Protein AF-A0A932TR99-F1 (afdb_monomer)

Radius of gyration: 13.33 Å; Cα contacts (8 Å, |Δi|>4): 73; chains: 1; bounding box: 23×27×38 Å

Sequence (67 aa):
MAWEAAMGQTAEPSDLQPGLLEQFTHSANSVMGVDGQQRIILWNHAAEELLGYAAAEVLGQYCYNLM

Mean predicted aligned error: 8.14 Å

Secondary structure (DSSP, 8-state):
--STTTTT-PPPTTTSPTTHHHHHHT-SS--EEE-TT-BEEEE-HHHHHHH---HHHHTTSBGGGG-

pLDDT: mean 81.83, std 17.05, range [44.22, 97.06]

Structure (mmCIF, N/CA/C/O backbone):
data_AF-A0A932TR99-F1
#
_entry.id   AF-A0A932TR99-F1
#
loop_
_atom_site.group_PDB
_atom_site.id
_atom_site.type_symbol
_atom_site.label_atom_id
_atom_site.label_alt_id
_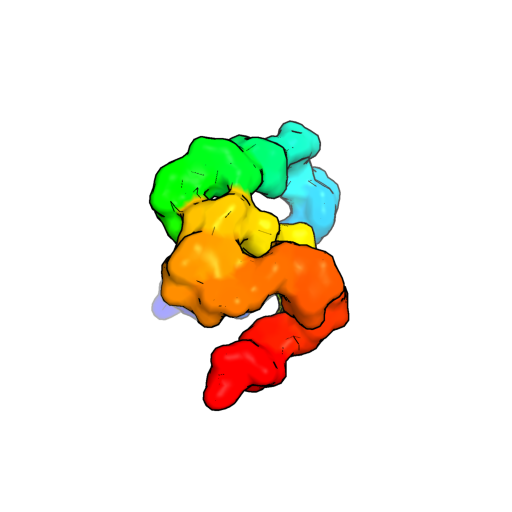atom_site.label_comp_id
_atom_site.label_asym_id
_atom_site.label_entity_id
_atom_site.label_seq_id
_atom_site.pdbx_PDB_ins_code
_atom_site.Cartn_x
_atom_site.Cartn_y
_atom_site.Cartn_z
_atom_site.occupancy
_atom_site.B_iso_or_equiv
_atom_site.auth_seq_id
_atom_site.auth_comp_id
_atom_site.auth_asym_id
_atom_site.auth_atom_id
_atom_site.pdbx_PDB_model_num
ATOM 1 N N . MET A 1 1 ? 8.813 7.174 29.525 1.00 47.84 1 MET A N 1
ATOM 2 C CA . MET A 1 1 ? 7.541 7.868 29.809 1.00 47.84 1 MET A CA 1
ATOM 3 C C . MET A 1 1 ? 6.883 8.491 28.575 1.00 47.84 1 MET A C 1
ATOM 5 O O . MET A 1 1 ? 5.668 8.487 28.538 1.00 47.84 1 MET A O 1
ATOM 9 N N . ALA A 1 2 ? 7.609 9.000 27.563 1.00 49.97 2 ALA A N 1
ATOM 10 C CA . ALA A 1 2 ? 6.985 9.576 26.350 1.00 49.97 2 ALA A CA 1
ATOM 11 C C . ALA A 1 2 ? 6.869 8.614 25.144 1.00 49.97 2 ALA A C 1
ATOM 13 O O . ALA A 1 2 ? 6.228 8.948 24.156 1.00 49.97 2 ALA A O 1
ATOM 14 N N . TRP A 1 3 ? 7.479 7.427 25.212 1.00 44.22 3 TRP A N 1
ATOM 15 C CA . TRP A 1 3 ? 7.499 6.459 24.108 1.00 44.22 3 TRP A CA 1
ATOM 16 C C . TRP A 1 3 ? 6.325 5.466 24.141 1.00 44.22 3 TRP A C 1
ATOM 18 O O . TRP A 1 3 ? 5.965 4.926 23.105 1.00 44.22 3 TRP A O 1
ATOM 28 N N . GLU A 1 4 ? 5.661 5.284 25.286 1.00 48.53 4 GLU A N 1
ATOM 29 C CA . GLU A 1 4 ? 4.488 4.401 25.414 1.00 48.53 4 GLU A CA 1
ATOM 30 C C . GLU A 1 4 ? 3.205 5.025 24.830 1.00 48.53 4 GLU A C 1
ATOM 32 O O . GLU A 1 4 ? 2.363 4.309 24.303 1.00 48.53 4 GLU A O 1
ATOM 37 N N . ALA A 1 5 ? 3.079 6.360 24.830 1.00 49.31 5 ALA A N 1
ATOM 38 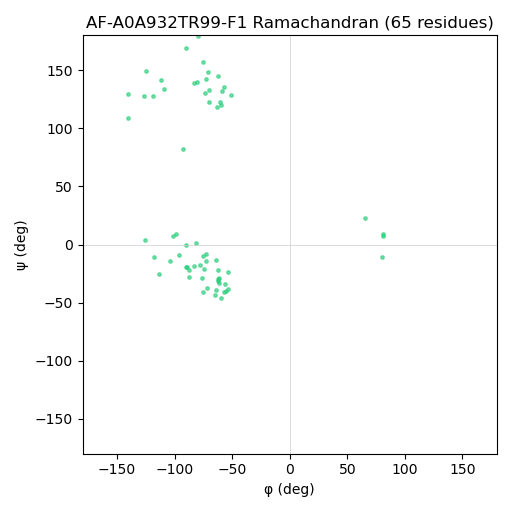C CA . ALA A 1 5 ? 1.910 7.072 24.291 1.00 49.31 5 ALA A CA 1
ATOM 39 C C . ALA A 1 5 ? 1.886 7.176 22.748 1.00 49.31 5 ALA A C 1
ATOM 41 O O . ALA A 1 5 ? 0.840 7.442 22.155 1.00 49.31 5 ALA A O 1
ATOM 42 N N . ALA A 1 6 ? 3.029 6.971 22.087 1.00 47.75 6 ALA A N 1
ATOM 43 C CA . ALA A 1 6 ? 3.137 7.014 20.627 1.00 47.75 6 ALA A CA 1
ATOM 44 C C . ALA A 1 6 ? 2.875 5.647 19.964 1.00 47.75 6 ALA A C 1
ATOM 46 O O . ALA A 1 6 ? 2.556 5.596 18.782 1.00 47.75 6 ALA A O 1
ATOM 47 N N . MET A 1 7 ? 2.968 4.541 20.714 1.00 47.88 7 MET A N 1
ATOM 48 C CA . MET A 1 7 ? 2.883 3.175 20.168 1.00 47.88 7 MET A CA 1
ATOM 49 C C . MET A 1 7 ? 1.450 2.661 19.927 1.00 47.88 7 MET A C 1
ATOM 51 O O . MET A 1 7 ? 1.287 1.527 19.488 1.00 47.88 7 MET A O 1
ATOM 55 N N . GLY A 1 8 ? 0.418 3.469 20.194 1.00 50.81 8 GLY A N 1
ATOM 56 C CA . GLY A 1 8 ? -0.993 3.070 20.065 1.00 50.81 8 GLY A CA 1
ATOM 57 C C . GLY A 1 8 ? -1.857 3.972 19.186 1.00 50.81 8 GLY A C 1
ATOM 58 O O . GLY A 1 8 ? -3.060 3.753 19.110 1.00 50.81 8 GLY A O 1
ATOM 59 N N . GLN A 1 9 ? -1.287 4.991 18.541 1.00 50.28 9 GLN A N 1
ATOM 60 C CA . GLN A 1 9 ? -2.055 5.876 17.665 1.00 50.28 9 GLN A CA 1
ATOM 61 C C . GLN A 1 9 ? -1.977 5.341 16.239 1.00 50.28 9 GLN A C 1
ATOM 63 O O . GLN A 1 9 ? -1.144 5.758 15.437 1.00 50.28 9 GLN A O 1
ATOM 68 N N . THR A 1 10 ? -2.826 4.362 15.938 1.00 54.50 10 THR A N 1
ATOM 69 C CA . THR A 1 10 ? -3.206 4.108 14.550 1.00 54.50 10 THR A CA 1
ATOM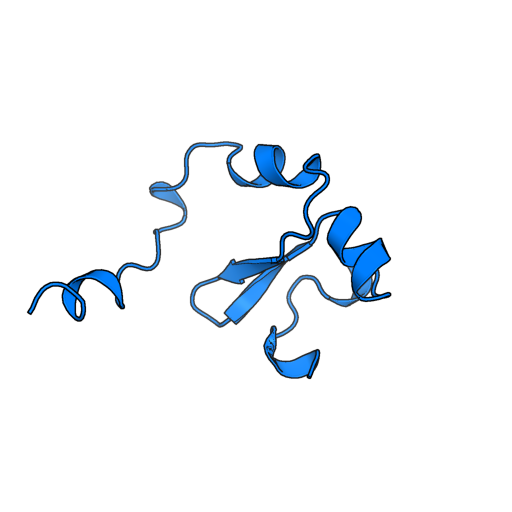 70 C C . THR A 1 10 ? -3.920 5.370 14.083 1.00 54.50 10 THR A C 1
ATOM 72 O O . THR A 1 10 ? -4.900 5.769 14.704 1.00 54.50 10 THR A O 1
ATOM 75 N N . ALA A 1 11 ? -3.390 6.054 13.069 1.00 57.44 11 ALA A N 1
ATOM 76 C CA . ALA A 1 11 ? -4.124 7.156 12.465 1.00 57.44 11 ALA A CA 1
ATOM 77 C C . ALA A 1 11 ? -5.434 6.578 11.926 1.00 57.44 11 ALA A C 1
ATOM 79 O O . ALA A 1 11 ? -5.404 5.654 11.105 1.00 57.44 11 ALA A O 1
ATOM 80 N N . GLU A 1 12 ? -6.571 7.072 12.415 1.00 60.22 12 GLU A N 1
ATOM 81 C CA . GLU A 1 12 ? -7.849 6.678 11.842 1.00 60.22 12 GLU A CA 1
ATOM 82 C C . GLU A 1 12 ? -7.857 7.143 10.377 1.00 60.22 12 GLU A C 1
ATOM 84 O O . GLU A 1 12 ? -7.296 8.198 10.066 1.00 60.22 12 GLU A O 1
ATOM 89 N N . PRO A 1 13 ? -8.477 6.411 9.436 1.00 58.78 13 PRO A N 1
ATOM 90 C CA . PRO A 1 13 ? -8.515 6.826 8.032 1.00 58.78 13 PRO A CA 1
ATOM 91 C C . PRO A 1 13 ? -9.048 8.256 7.819 1.00 58.78 13 PRO A C 1
ATOM 93 O O . PRO A 1 13 ? -8.717 8.890 6.820 1.00 58.78 13 PRO A O 1
ATOM 96 N N . SER A 1 14 ? -9.847 8.772 8.762 1.00 60.66 14 SER A N 1
ATOM 97 C CA . SER A 1 14 ? -10.345 10.153 8.813 1.00 60.66 14 SER A CA 1
ATOM 98 C C . SER A 1 14 ? -9.315 11.205 9.243 1.00 60.66 14 SER A C 1
ATOM 100 O O . SER A 1 14 ? -9.514 12.382 8.951 1.00 60.66 14 SER A O 1
ATOM 102 N N . ASP A 1 15 ? -8.244 10.806 9.933 1.00 67.94 15 ASP A N 1
ATOM 103 C CA . ASP A 1 15 ? -7.159 11.689 10.390 1.00 67.94 15 ASP A CA 1
ATOM 104 C C . ASP A 1 15 ? -6.125 11.941 9.289 1.00 67.94 15 ASP A C 1
ATOM 106 O O . ASP A 1 15 ? -5.339 12.892 9.345 1.00 67.94 15 ASP A O 1
ATOM 110 N N . LEU A 1 16 ? -6.114 11.082 8.270 1.00 67.88 16 LEU A N 1
ATOM 111 C CA . LEU A 1 16 ? -5.257 11.251 7.113 1.00 67.88 16 LEU A CA 1
ATOM 112 C C . LEU A 1 16 ? -5.806 12.384 6.249 1.00 67.88 16 LEU A C 1
ATOM 114 O O . LEU A 1 16 ? -6.981 12.406 5.881 1.00 67.88 16 LEU A O 1
ATOM 118 N N . GLN A 1 17 ? -4.932 13.321 5.879 1.00 74.06 17 GLN A N 1
ATOM 119 C CA . GLN A 1 17 ? -5.299 14.320 4.884 1.00 74.06 17 GLN A CA 1
ATOM 120 C C . GLN A 1 17 ? -5.735 13.606 3.591 1.00 74.06 17 GLN A C 1
ATOM 122 O O . GLN A 1 17 ? -5.049 12.672 3.157 1.00 74.06 17 GLN A O 1
ATOM 127 N N . PRO A 1 18 ? -6.842 14.027 2.951 1.00 72.56 18 PRO A N 1
ATOM 128 C CA . PRO A 1 18 ? -7.231 13.499 1.651 1.00 72.56 18 PRO A CA 1
ATOM 129 C C . PRO A 1 18 ? -6.051 13.562 0.673 1.00 72.56 18 PRO A C 1
ATOM 131 O O . PRO A 1 18 ? -5.409 14.602 0.539 1.00 72.56 18 PRO A O 1
ATOM 134 N N . GLY A 1 19 ? -5.737 12.439 0.026 1.00 76.88 19 GLY A N 1
ATOM 135 C CA . GLY A 1 19 ? -4.606 12.348 -0.904 1.00 76.88 19 GLY A CA 1
ATOM 136 C C . GLY A 1 19 ? -3.230 12.154 -0.253 1.00 76.88 19 GLY A C 1
ATOM 137 O O . GLY A 1 19 ? -2.230 12.159 -0.961 1.00 76.88 19 GLY A O 1
ATOM 138 N N . LEU A 1 20 ? -3.129 11.934 1.066 1.00 79.50 20 LEU A N 1
ATOM 139 C CA . LEU A 1 20 ? -1.841 11.641 1.714 1.00 79.50 20 LEU A CA 1
ATOM 140 C C . LEU A 1 20 ? -1.132 10.430 1.084 1.00 79.50 20 LEU A C 1
ATOM 142 O O . LEU A 1 20 ? 0.076 10.471 0.874 1.00 79.50 20 LEU A O 1
ATOM 146 N N . LEU A 1 21 ? -1.873 9.372 0.739 1.00 78.94 21 LEU A N 1
ATOM 147 C CA . LEU A 1 21 ? -1.303 8.211 0.046 1.00 78.94 21 LEU A CA 1
ATOM 148 C C . LEU A 1 21 ? -0.772 8.579 -1.351 1.00 78.94 21 LEU A C 1
ATOM 150 O O . LEU A 1 21 ? 0.309 8.123 -1.716 1.00 78.94 21 LEU A O 1
ATOM 154 N N . GLU A 1 22 ? -1.474 9.442 -2.096 1.00 80.69 22 GLU A N 1
ATOM 155 C CA . GLU A 1 22 ? -1.050 9.878 -3.439 1.00 80.69 22 GLU A CA 1
ATOM 156 C C . GLU A 1 22 ? 0.286 10.627 -3.424 1.00 80.69 22 GLU A C 1
ATOM 158 O O . GLU A 1 22 ? 1.069 10.517 -4.373 1.00 80.69 22 GLU A O 1
ATOM 163 N N . GLN A 1 23 ? 0.581 11.354 -2.339 1.00 84.25 23 GLN A N 1
ATOM 164 C CA . GLN A 1 23 ? 1.869 12.036 -2.179 1.00 84.25 23 GLN A CA 1
ATOM 165 C C . GLN A 1 23 ? 3.036 11.042 -2.173 1.00 84.25 23 GLN A C 1
ATOM 167 O O . GLN A 1 23 ? 4.115 11.345 -2.680 1.00 84.25 23 GLN A O 1
ATOM 172 N N . PHE A 1 24 ? 2.818 9.838 -1.641 1.00 86.62 24 PHE A N 1
ATOM 173 C CA . PHE A 1 24 ? 3.836 8.794 -1.580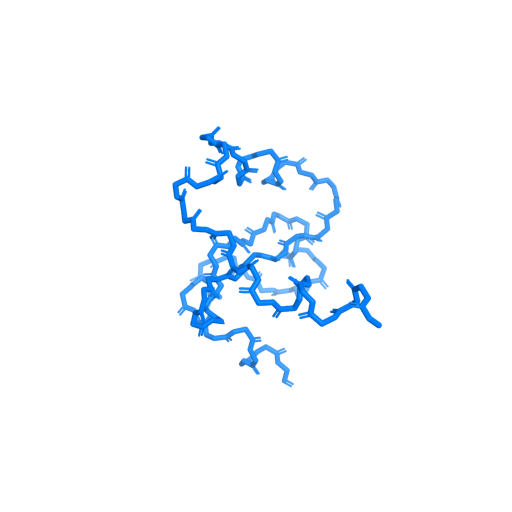 1.00 86.62 24 PHE A CA 1
ATOM 174 C C . PHE A 1 24 ? 3.878 7.913 -2.828 1.00 86.62 24 PHE A C 1
ATOM 176 O O . PHE A 1 24 ? 4.926 7.335 -3.125 1.00 86.62 24 PHE A O 1
ATOM 183 N N . THR A 1 25 ? 2.789 7.848 -3.597 1.00 83.75 25 THR A N 1
ATOM 184 C CA . THR A 1 25 ? 2.729 7.088 -4.855 1.00 83.75 25 THR A CA 1
ATOM 185 C C . THR A 1 25 ? 3.809 7.519 -5.850 1.00 83.75 25 THR A C 1
ATOM 187 O O . THR A 1 25 ? 4.350 6.675 -6.556 1.00 83.75 25 THR A O 1
ATOM 190 N N . HIS A 1 26 ? 4.165 8.806 -5.864 1.00 81.75 26 HIS A N 1
ATOM 191 C CA . HIS A 1 26 ? 5.153 9.381 -6.785 1.00 81.75 26 HIS A CA 1
ATOM 192 C C . HIS A 1 26 ? 6.534 9.614 -6.147 1.00 81.75 26 HIS A C 1
ATOM 194 O O . HIS A 1 26 ? 7.402 10.238 -6.758 1.00 81.75 26 HIS A O 1
ATOM 200 N N . SER A 1 27 ? 6.745 9.154 -4.911 1.00 88.50 27 SER A N 1
ATOM 201 C CA . SER A 1 27 ? 8.041 9.271 -4.243 1.00 88.50 27 SER A CA 1
ATOM 202 C C . SER A 1 27 ? 9.064 8.306 -4.845 1.00 88.50 27 SER A C 1
ATOM 204 O O . SER A 1 27 ? 8.744 7.159 -5.144 1.00 88.50 27 SER A O 1
ATOM 206 N N . ALA A 1 28 ? 10.318 8.754 -4.952 1.00 90.00 28 ALA A N 1
ATOM 207 C CA . ALA A 1 28 ? 11.447 7.902 -5.333 1.00 90.00 28 ALA A CA 1
ATOM 208 C C . ALA A 1 28 ? 11.868 6.931 -4.213 1.00 90.00 28 ALA A C 1
ATOM 210 O O . ALA A 1 28 ? 12.628 5.995 -4.449 1.00 90.00 28 ALA A O 1
ATOM 211 N N . ASN A 1 29 ? 11.408 7.150 -2.977 1.00 92.12 29 ASN A N 1
ATOM 212 C CA . ASN A 1 29 ? 11.619 6.197 -1.896 1.00 92.12 29 ASN A CA 1
ATOM 213 C C . ASN A 1 29 ? 10.594 5.067 -1.985 1.00 92.12 29 ASN A C 1
ATOM 215 O O . ASN A 1 29 ? 9.411 5.318 -2.208 1.00 92.12 29 ASN A O 1
ATOM 219 N N . SER A 1 30 ? 11.037 3.835 -1.731 1.00 93.12 30 SER A N 1
ATOM 220 C CA . SER A 1 30 ? 10.131 2.705 -1.521 1.00 93.12 30 SER A CA 1
ATOM 221 C C . SER A 1 30 ? 9.239 2.980 -0.310 1.00 93.12 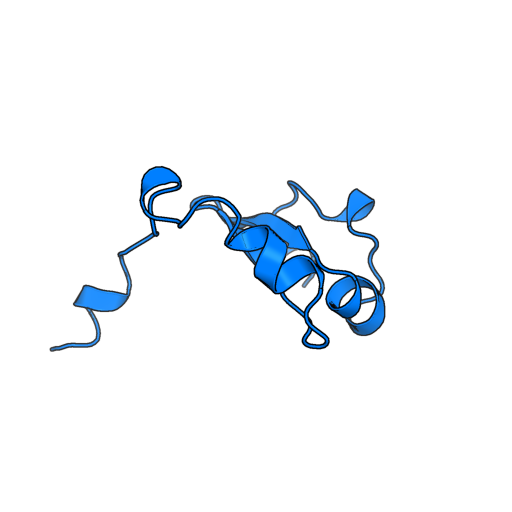30 SER A C 1
ATOM 223 O O . SER A 1 30 ? 9.745 3.198 0.794 1.00 93.12 30 SER A O 1
ATOM 225 N N . VAL A 1 31 ? 7.919 2.955 -0.511 1.00 93.00 31 VAL A N 1
ATOM 226 C CA . VAL A 1 31 ? 6.922 3.154 0.550 1.00 93.00 31 VAL A CA 1
ATOM 227 C C . VAL A 1 31 ? 5.934 1.992 0.557 1.00 93.00 31 VAL A C 1
ATOM 229 O O . VAL A 1 31 ? 5.303 1.687 -0.453 1.00 93.00 31 VAL A O 1
ATOM 232 N N . MET A 1 32 ? 5.765 1.397 1.739 1.00 92.50 32 MET A N 1
ATOM 233 C CA . MET A 1 32 ? 4.716 0.432 2.058 1.00 92.50 32 MET A CA 1
ATOM 234 C C . MET A 1 32 ? 3.855 1.022 3.178 1.00 92.50 32 MET A C 1
ATOM 236 O O . MET A 1 32 ? 4.379 1.431 4.214 1.00 92.50 32 MET A O 1
ATOM 240 N N . GLY A 1 33 ? 2.540 1.063 2.973 1.00 90.94 33 GLY A N 1
ATOM 241 C CA . GLY A 1 33 ? 1.570 1.438 4.004 1.00 90.94 33 GLY A CA 1
ATOM 242 C C . GLY A 1 33 ? 0.712 0.243 4.401 1.00 90.94 33 GLY A C 1
ATOM 243 O O . GLY A 1 33 ? 0.323 -0.542 3.534 1.00 90.94 33 GLY A O 1
ATOM 244 N N . VAL A 1 34 ? 0.394 0.123 5.691 1.00 91.94 34 VAL A N 1
ATOM 245 C CA . VAL A 1 34 ? -0.480 -0.931 6.226 1.00 91.94 34 VAL A CA 1
ATOM 246 C C . VAL A 1 34 ? -1.647 -0.347 7.016 1.00 91.94 34 VAL A C 1
ATOM 248 O O . VAL A 1 34 ? -1.519 0.720 7.614 1.00 91.94 34 VAL A O 1
ATOM 251 N N . ASP A 1 35 ? -2.781 -1.045 7.016 1.00 88.94 35 ASP A N 1
ATOM 252 C CA . ASP A 1 35 ? -3.913 -0.726 7.889 1.00 88.94 35 ASP A CA 1
ATOM 253 C C . ASP A 1 35 ? -3.714 -1.263 9.324 1.00 88.94 35 ASP A C 1
ATOM 255 O O . ASP A 1 35 ? -2.720 -1.922 9.644 1.00 88.94 35 ASP A O 1
ATOM 259 N N . GLY A 1 36 ? -4.689 -1.013 10.205 1.00 88.25 36 GLY A N 1
ATOM 260 C CA . GLY A 1 36 ? -4.669 -1.501 11.591 1.00 88.25 36 GLY A CA 1
ATOM 261 C C . GLY A 1 36 ? -4.713 -3.031 11.739 1.00 88.25 36 GLY A C 1
ATOM 262 O O . GLY A 1 36 ? -4.434 -3.546 12.819 1.00 88.25 36 GLY A O 1
ATOM 263 N N . GLN A 1 37 ? -5.031 -3.771 10.672 1.00 92.44 37 GLN A N 1
ATOM 264 C CA . GLN A 1 37 ? -4.977 -5.237 10.614 1.00 92.44 37 GLN A CA 1
ATOM 265 C C . GLN A 1 37 ? -3.698 -5.750 9.936 1.00 92.44 37 GLN A C 1
ATOM 267 O O . GLN A 1 37 ? -3.585 -6.951 9.684 1.00 92.44 37 GLN A O 1
ATOM 272 N N . GLN A 1 38 ? -2.734 -4.866 9.662 1.00 93.12 38 GLN A N 1
ATOM 273 C CA . GLN A 1 38 ? -1.472 -5.169 8.985 1.00 93.12 38 GLN A CA 1
ATOM 274 C C . GLN A 1 38 ? -1.637 -5.617 7.525 1.00 93.12 38 GLN A C 1
ATOM 276 O O . GLN A 1 38 ? -0.759 -6.288 6.974 1.00 93.12 38 GLN A O 1
ATOM 281 N N . ARG A 1 39 ? -2.749 -5.256 6.876 1.00 94.81 39 ARG A N 1
ATOM 282 C CA . ARG A 1 39 ? -2.926 -5.471 5.436 1.00 94.81 39 ARG A CA 1
ATOM 283 C C . ARG A 1 39 ? -2.274 -4.339 4.666 1.00 94.81 39 ARG A C 1
ATOM 285 O O . ARG A 1 39 ? -2.399 -3.179 5.048 1.00 94.81 39 ARG A O 1
ATOM 292 N N . ILE A 1 40 ? -1.606 -4.670 3.569 1.00 93.75 40 ILE A N 1
ATOM 293 C CA . ILE A 1 40 ? -0.951 -3.685 2.709 1.00 93.75 40 ILE A CA 1
ATOM 294 C C . ILE A 1 40 ? -2.025 -2.867 1.983 1.00 93.75 40 ILE A C 1
ATOM 296 O O . ILE A 1 40 ? -2.853 -3.424 1.260 1.00 93.75 40 ILE A O 1
ATOM 300 N N . ILE A 1 41 ? -1.993 -1.547 2.164 1.00 93.00 41 ILE A N 1
ATOM 301 C CA . ILE A 1 41 ? -2.926 -0.582 1.550 1.00 93.00 41 ILE A CA 1
ATOM 302 C C . ILE A 1 41 ? -2.233 0.427 0.627 1.00 93.00 41 ILE A C 1
ATOM 304 O O . ILE A 1 41 ? -2.901 1.153 -0.104 1.00 93.00 41 ILE A O 1
ATOM 308 N N . LEU A 1 42 ? -0.899 0.472 0.643 1.00 92.81 42 LEU A N 1
ATOM 309 C CA . LEU A 1 42 ? -0.089 1.280 -0.263 1.00 92.81 42 LEU A CA 1
ATOM 310 C C . LEU A 1 42 ? 1.146 0.480 -0.674 1.00 92.81 42 LEU A C 1
ATOM 312 O O . LEU A 1 42 ? 1.878 -0.016 0.183 1.00 92.81 42 LEU A O 1
ATOM 316 N N . TRP A 1 43 ? 1.374 0.420 -1.982 1.00 95.19 43 TRP A N 1
ATOM 317 C CA . TRP A 1 43 ? 2.574 -0.115 -2.610 1.00 95.19 43 TRP A CA 1
ATOM 318 C C . TRP A 1 43 ? 2.91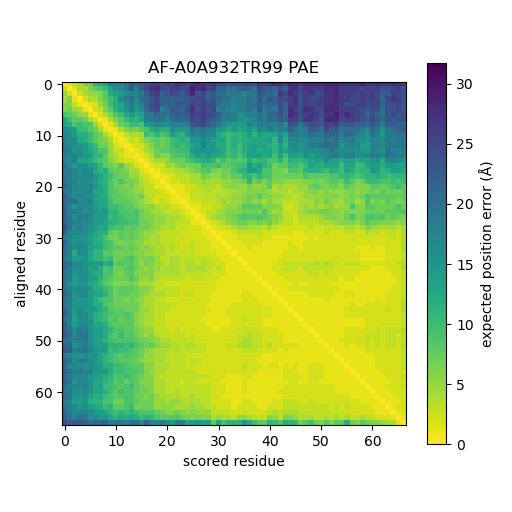9 0.791 -3.788 1.00 95.19 43 TRP A C 1
ATOM 320 O O . TRP A 1 43 ? 2.151 0.858 -4.748 1.00 95.19 43 TRP A O 1
ATOM 330 N N . ASN A 1 44 ? 3.992 1.574 -3.678 1.00 95.00 44 ASN A N 1
ATOM 331 C CA . ASN A 1 44 ? 4.379 2.494 -4.747 1.00 95.00 44 ASN A CA 1
ATOM 332 C C . ASN A 1 44 ? 5.333 1.832 -5.750 1.00 95.00 44 ASN A C 1
ATOM 334 O O . ASN A 1 44 ? 5.864 0.752 -5.506 1.00 95.00 44 ASN A O 1
ATOM 338 N N . HIS A 1 45 ? 5.572 2.505 -6.876 1.00 95.38 45 HIS A N 1
ATOM 339 C CA . HIS A 1 45 ? 6.426 1.976 -7.940 1.00 95.38 45 HIS A CA 1
ATOM 340 C C . HIS A 1 45 ? 7.846 1.641 -7.453 1.00 95.38 45 HIS A C 1
ATOM 342 O O . HIS A 1 45 ? 8.376 0.579 -7.760 1.00 95.38 45 HIS A O 1
ATOM 348 N N . ALA A 1 46 ? 8.431 2.492 -6.605 1.00 95.56 46 ALA A N 1
ATOM 349 C CA . ALA A 1 46 ? 9.746 2.235 -6.023 1.00 95.56 46 ALA A CA 1
ATOM 350 C C . ALA A 1 46 ? 9.777 0.969 -5.137 1.00 95.56 46 ALA A C 1
ATOM 352 O O . ALA A 1 46 ? 10.815 0.318 -5.040 1.00 95.56 46 ALA A O 1
ATOM 353 N N . ALA A 1 47 ? 8.662 0.596 -4.497 1.00 95.75 47 ALA A N 1
ATOM 354 C CA . ALA A 1 47 ? 8.548 -0.663 -3.761 1.00 95.75 47 ALA A CA 1
ATOM 355 C C . ALA A 1 47 ? 8.475 -1.877 -4.701 1.00 95.75 47 ALA A C 1
ATOM 357 O O . ALA A 1 47 ? 9.088 -2.903 -4.403 1.00 95.75 47 ALA A O 1
ATOM 358 N N . GLU A 1 48 ? 7.799 -1.756 -5.851 1.00 96.12 48 GLU A N 1
ATOM 359 C CA . GLU A 1 48 ? 7.811 -2.794 -6.893 1.00 96.12 48 GLU A CA 1
ATOM 360 C C . GLU A 1 48 ? 9.231 -3.046 -7.405 1.00 96.12 48 GLU A C 1
ATOM 362 O O . GLU A 1 48 ? 9.665 -4.193 -7.479 1.00 96.12 48 GLU A O 1
ATOM 367 N N . GLU A 1 49 ? 9.980 -1.979 -7.692 1.00 95.44 49 GLU A N 1
ATOM 368 C CA . GLU A 1 49 ? 11.367 -2.071 -8.157 1.00 95.44 49 GLU A CA 1
ATOM 369 C C . GLU A 1 49 ? 12.305 -2.661 -7.096 1.00 95.44 49 GLU A C 1
ATOM 371 O O . GLU A 1 49 ? 13.157 -3.492 -7.413 1.00 95.44 49 GLU A O 1
ATOM 376 N N . LEU A 1 50 ? 12.164 -2.235 -5.836 1.00 94.06 50 LEU A N 1
ATOM 377 C CA . LEU A 1 50 ? 13.070 -2.637 -4.761 1.00 94.06 50 LEU A CA 1
ATOM 378 C C . LEU A 1 50 ? 12.824 -4.073 -4.283 1.00 94.06 50 LEU A C 1
ATOM 380 O O . LEU A 1 50 ? 13.781 -4.784 -3.977 1.00 94.06 50 LEU A O 1
ATOM 384 N N . LEU A 1 51 ? 11.558 -4.478 -4.162 1.00 92.62 51 LEU A N 1
ATOM 385 C CA . LEU A 1 51 ? 11.167 -5.753 -3.552 1.00 92.62 51 LEU A CA 1
ATOM 386 C C . LEU A 1 51 ? 10.758 -6.809 -4.587 1.00 92.62 51 LEU A C 1
ATOM 388 O O . LEU A 1 51 ? 10.697 -7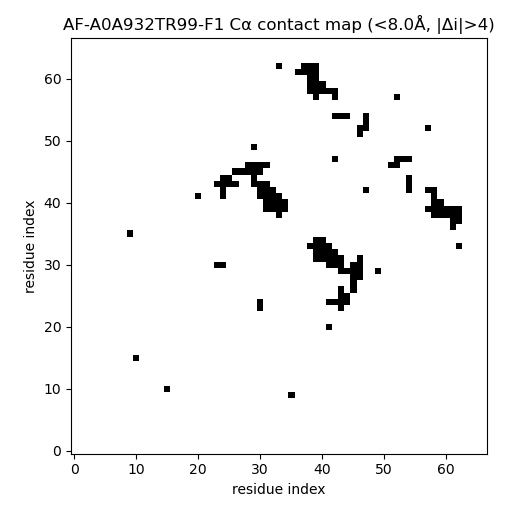.986 -4.245 1.00 92.62 51 LEU A O 1
ATOM 392 N N . GLY A 1 52 ? 10.525 -6.416 -5.843 1.00 94.81 52 GLY A N 1
ATOM 393 C CA . GLY A 1 52 ? 10.275 -7.332 -6.959 1.00 94.81 52 GLY A CA 1
ATOM 394 C C . GLY A 1 52 ? 8.847 -7.869 -7.058 1.00 94.81 52 GLY A C 1
ATOM 395 O O . GLY A 1 52 ? 8.605 -8.765 -7.863 1.00 94.81 52 GLY A O 1
ATOM 396 N N . TYR A 1 53 ? 7.913 -7.333 -6.269 1.00 96.00 53 TYR A N 1
ATOM 397 C CA . TYR A 1 53 ? 6.495 -7.694 -6.310 1.00 96.00 53 TYR A CA 1
ATOM 398 C C . TYR A 1 53 ? 5.670 -6.556 -6.898 1.00 96.00 53 TYR A C 1
ATOM 400 O O . TYR A 1 53 ? 5.814 -5.407 -6.472 1.00 96.00 53 TYR A O 1
ATOM 408 N N . ALA A 1 54 ? 4.765 -6.866 -7.822 1.00 96.88 54 ALA A N 1
ATOM 409 C CA . ALA A 1 54 ? 3.808 -5.895 -8.329 1.00 96.88 54 ALA A CA 1
ATOM 410 C C . ALA A 1 54 ? 2.763 -5.553 -7.256 1.00 96.88 54 ALA A C 1
ATOM 412 O O . ALA A 1 54 ? 2.338 -6.407 -6.473 1.00 96.88 54 ALA A O 1
ATOM 413 N N . ALA A 1 55 ? 2.261 -4.317 -7.265 1.00 95.50 55 ALA A N 1
ATOM 414 C CA . ALA A 1 55 ? 1.215 -3.870 -6.345 1.00 95.50 55 ALA A CA 1
ATOM 415 C C . ALA A 1 55 ? -0.019 -4.791 -6.387 1.00 95.50 55 ALA A C 1
ATOM 417 O O . ALA A 1 55 ? -0.605 -5.109 -5.353 1.00 95.50 55 ALA A O 1
ATOM 418 N N . ALA A 1 56 ? -0.378 -5.278 -7.579 1.00 97.00 56 ALA A N 1
ATOM 419 C CA . ALA A 1 56 ? -1.501 -6.192 -7.786 1.0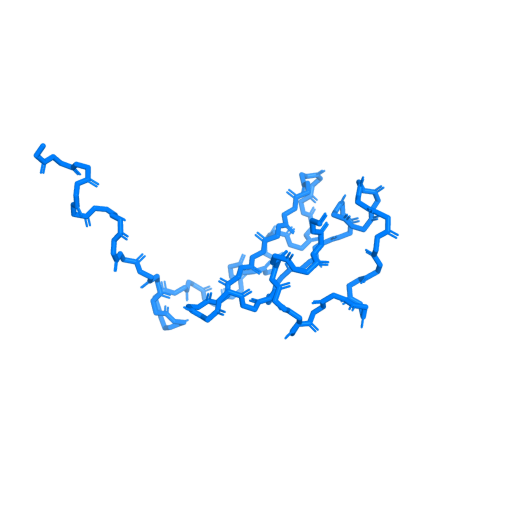0 97.00 56 ALA A CA 1
ATOM 420 C C . ALA A 1 56 ? -1.348 -7.547 -7.068 1.00 97.00 56 ALA A C 1
ATOM 422 O O . ALA A 1 56 ? -2.347 -8.221 -6.828 1.00 97.00 56 ALA A O 1
ATOM 423 N N . GLU A 1 57 ? -0.124 -7.949 -6.728 1.00 96.75 57 GLU A N 1
ATOM 424 C CA . GLU A 1 57 ? 0.162 -9.218 -6.051 1.00 96.75 57 GLU A CA 1
ATOM 425 C C . GLU A 1 57 ? 0.078 -9.086 -4.525 1.00 96.75 57 GLU A C 1
ATOM 427 O O . GLU A 1 57 ? -0.239 -10.055 -3.833 1.00 96.75 57 GLU A O 1
ATOM 432 N N . VAL A 1 58 ? 0.339 -7.887 -3.994 1.00 96.62 58 VAL A N 1
ATOM 433 C CA . VAL A 1 58 ? 0.561 -7.676 -2.554 1.00 96.62 58 VAL A CA 1
ATOM 434 C C . VAL A 1 58 ? -0.522 -6.848 -1.870 1.00 96.62 58 VAL A C 1
ATOM 436 O O . VAL A 1 58 ? -0.734 -7.000 -0.668 1.00 96.62 58 VAL A O 1
ATOM 439 N N . LEU A 1 59 ? -1.242 -5.988 -2.594 1.00 95.81 59 LEU A N 1
ATOM 440 C CA . LEU A 1 59 ? -2.309 -5.180 -2.001 1.00 95.81 59 LEU A CA 1
ATOM 441 C C . LEU A 1 59 ? -3.395 -6.073 -1.371 1.00 95.81 59 LEU A C 1
ATOM 443 O O . LEU A 1 59 ? -3.867 -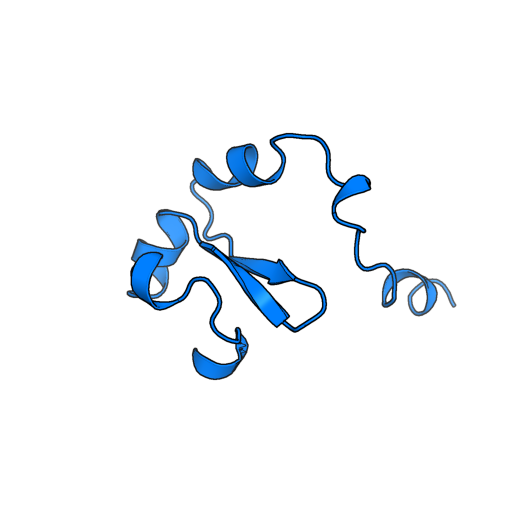7.040 -1.966 1.00 95.81 59 LEU A O 1
ATOM 447 N N . GLY A 1 60 ? -3.786 -5.749 -0.137 1.00 95.44 60 GLY A N 1
ATOM 448 C CA . GLY A 1 60 ? -4.756 -6.508 0.659 1.00 95.44 60 GLY A CA 1
ATOM 449 C C . GLY A 1 60 ? -4.204 -7.758 1.359 1.00 95.44 60 GLY A C 1
ATOM 450 O O . GLY A 1 60 ? -4.894 -8.307 2.230 1.00 95.44 60 GLY A O 1
ATOM 451 N N . GLN A 1 61 ? -2.979 -8.186 1.033 1.00 97.06 61 GLN A N 1
ATOM 452 C CA . GLN A 1 61 ? -2.266 -9.250 1.743 1.00 97.06 61 GLN A CA 1
ATOM 453 C C . GLN A 1 61 ? -1.735 -8.745 3.086 1.00 97.06 61 GLN A C 1
ATOM 455 O O . GLN A 1 61 ? -1.522 -7.547 3.279 1.00 97.06 61 GLN A O 1
ATOM 460 N N . TYR A 1 62 ? -1.494 -9.667 4.015 1.00 96.44 62 TYR A N 1
ATOM 461 C CA . TYR A 1 62 ? -0.796 -9.348 5.255 1.00 96.44 62 TYR A CA 1
ATOM 462 C C . TYR A 1 62 ? 0.678 -9.050 4.979 1.00 96.44 62 TYR A C 1
ATOM 464 O O . TYR A 1 62 ? 1.341 -9.818 4.283 1.00 96.44 62 TYR A O 1
ATOM 472 N N . CYS A 1 63 ? 1.213 -7.967 5.548 1.00 93.75 63 CYS A N 1
ATOM 473 C CA . CYS A 1 63 ? 2.587 -7.539 5.268 1.00 93.75 63 CYS A CA 1
ATOM 474 C C . CYS A 1 63 ? 3.647 -8.574 5.674 1.00 93.75 63 CYS A C 1
ATOM 476 O O . CYS A 1 63 ? 4.687 -8.679 5.030 1.00 93.75 63 CYS A O 1
ATOM 478 N N . TYR A 1 64 ? 3.363 -9.388 6.691 1.00 93.75 64 TYR A N 1
ATOM 479 C CA . TYR A 1 64 ? 4.253 -10.456 7.138 1.00 93.75 64 TYR A CA 1
ATOM 480 C C . TYR A 1 64 ? 4.311 -11.662 6.192 1.00 93.75 64 TYR A C 1
ATOM 482 O O . TYR A 1 64 ? 5.164 -12.517 6.387 1.00 93.75 64 TYR A O 1
ATOM 490 N N . ASN A 1 65 ? 3.456 -11.738 5.166 1.00 92.94 65 ASN A N 1
ATOM 491 C CA . ASN A 1 65 ? 3.558 -12.776 4.134 1.00 92.94 65 ASN A CA 1
ATOM 492 C C . ASN A 1 65 ? 4.701 -12.511 3.136 1.00 92.94 65 ASN A C 1
ATOM 494 O O . ASN A 1 65 ? 4.984 -13.369 2.307 1.00 92.94 65 ASN A O 1
ATOM 498 N N . LEU A 1 66 ? 5.314 -11.322 3.179 1.00 85.88 66 LEU A N 1
ATOM 499 C CA . LEU A 1 66 ? 6.446 -10.943 2.327 1.00 85.88 66 LEU A CA 1
ATOM 500 C C . LEU A 1 66 ? 7.817 -11.272 2.951 1.00 85.88 66 LEU A C 1
ATOM 502 O O . LEU A 1 66 ? 8.839 -10.984 2.329 1.00 85.88 66 LEU A O 1
ATOM 506 N N . MET A 1 67 ? 7.841 -11.835 4.167 1.00 70.38 67 MET A N 1
ATOM 507 C CA . MET A 1 67 ? 9.036 -12.353 4.856 1.00 70.38 67 MET A CA 1
ATOM 508 C C . MET A 1 67 ? 9.100 -13.874 4.749 1.00 70.38 67 MET A C 1
ATOM 510 O O . MET A 1 67 ? 10.228 -14.389 4.586 1.00 70.38 67 MET A O 1
#

Solvent-accessible surface area (backbone atoms only — not comparable to full-atom values): 4219 Å² total; per-residue (Å²): 129,78,66,71,74,63,76,71,69,73,76,51,82,84,73,50,60,89,60,56,68,59,64,47,47,76,35,86,58,64,43,78,39,62,50,98,83,39,24,23,76,41,62,19,62,35,31,27,71,74,72,70,50,55,48,90,79,44,59,70,36,52,59,77,76,80,112

Nearest PDB structures (foldseek):
  9bkv-assembly1_A  TM=9.357E-01  e=4.402E-03  Escherichia coli
  1vb6-assembly1_B  TM=9.788E-01  e=2.786E-02  Escherichia coli K-12
  9ce0-assembly1_B  TM=7.607E-01  e=9.495E-03  Escherichia coli
  3mfx-assembly2_C-2  TM=9.095E-01  e=4.771E-02  Shewanella oneidensis
  1vb6-assembly1_A  TM=8.082E-01  e=3.788E-02  Escherichia coli K-12

Foldseek 3Di:
DPPVVVPPDQPDPVNDDVCNLVVCQPDCDFDWDAHPVQATQHGHPNNCVPLVDDCVRRHRHRPVVSD